Protein AF-A0A2R4KNF5-F1 (afdb_monomer_lite)

Structure (mmCIF, N/CA/C/O backbone):
data_AF-A0A2R4KNF5-F1
#
_entry.id   AF-A0A2R4KNF5-F1
#
loop_
_atom_site.group_PDB
_atom_site.id
_atom_site.type_symbol
_atom_site.label_atom_id
_atom_site.label_alt_id
_atom_site.label_comp_id
_atom_site.label_asym_id
_atom_site.label_entity_id
_atom_site.label_seq_id
_atom_site.pdbx_PDB_ins_code
_atom_site.Cartn_x
_atom_site.Cartn_y
_atom_site.Cartn_z
_atom_site.occupancy
_atom_site.B_iso_or_equiv
_atom_site.auth_seq_id
_atom_site.auth_comp_id
_atom_site.auth_asym_id
_atom_site.auth_atom_id
_atom_site.pdbx_PDB_model_num
ATOM 1 N N . MET A 1 1 ? 11.025 -27.758 41.835 1.00 51.84 1 MET A N 1
ATOM 2 C CA . MET A 1 1 ? 11.616 -27.115 40.635 1.00 51.84 1 MET A CA 1
ATOM 3 C C . MET A 1 1 ? 10.892 -27.418 39.309 1.00 51.84 1 MET A C 1
ATOM 5 O O . MET A 1 1 ? 11.304 -26.888 38.292 1.00 51.84 1 MET A O 1
ATOM 9 N N . LYS A 1 2 ? 9.799 -28.208 39.280 1.00 51.69 2 LYS A N 1
ATOM 10 C CA . LYS A 1 2 ? 9.042 -28.528 38.044 1.00 51.69 2 LYS A CA 1
ATOM 11 C C . LYS A 1 2 ? 7.914 -27.533 37.707 1.00 51.69 2 LYS A C 1
ATOM 13 O O . LYS A 1 2 ? 7.592 -27.351 36.542 1.00 51.69 2 LYS A O 1
ATOM 18 N N . LEU A 1 3 ? 7.364 -26.844 38.712 1.00 51.47 3 LEU A N 1
ATOM 19 C CA . LEU A 1 3 ? 6.300 -25.842 38.538 1.00 51.47 3 LEU A CA 1
ATOM 20 C C . LEU A 1 3 ? 6.796 -24.549 37.873 1.00 51.47 3 LEU A C 1
ATOM 22 O O . LEU A 1 3 ? 6.115 -24.010 37.012 1.00 51.47 3 LEU A O 1
ATOM 26 N N . VAL A 1 4 ? 8.011 -24.095 38.200 1.00 56.50 4 VAL A N 1
ATOM 27 C CA . VAL A 1 4 ? 8.596 -22.862 37.633 1.00 56.50 4 VAL A CA 1
ATOM 28 C C . VAL A 1 4 ? 8.810 -22.981 36.118 1.00 56.50 4 VAL A C 1
ATOM 30 O O . VAL A 1 4 ? 8.584 -22.025 35.384 1.00 56.50 4 VAL A O 1
ATOM 33 N N . VAL A 1 5 ? 9.167 -24.177 35.637 1.00 55.16 5 VAL A N 1
ATOM 34 C CA . VAL A 1 5 ? 9.373 -24.450 34.205 1.00 55.16 5 VAL A CA 1
ATOM 35 C C . VAL A 1 5 ? 8.052 -24.381 33.428 1.00 55.16 5 VAL A C 1
ATOM 37 O O . VAL A 1 5 ? 8.021 -23.827 32.336 1.00 55.16 5 VAL A O 1
ATOM 40 N N . LEU A 1 6 ? 6.942 -24.855 34.006 1.00 51.84 6 LEU A N 1
ATOM 41 C CA . LEU A 1 6 ? 5.619 -24.794 33.368 1.00 51.84 6 LEU A CA 1
ATOM 42 C C . LEU A 1 6 ? 5.081 -23.358 33.262 1.00 51.84 6 LEU A C 1
ATOM 44 O O . LEU A 1 6 ? 4.508 -22.996 32.235 1.00 51.84 6 LEU A O 1
ATOM 48 N N . PHE A 1 7 ? 5.318 -22.516 34.275 1.00 51.72 7 PHE A N 1
ATOM 49 C CA . PHE A 1 7 ? 4.933 -21.100 34.222 1.00 51.72 7 PHE A CA 1
ATOM 50 C C . PHE A 1 7 ? 5.747 -20.304 33.194 1.00 51.72 7 PHE A C 1
ATOM 52 O O . PHE A 1 7 ? 5.183 -19.469 32.489 1.00 51.72 7 PHE A O 1
ATOM 59 N N . LEU A 1 8 ? 7.047 -20.588 33.052 1.00 51.34 8 LEU A N 1
ATOM 60 C CA . LEU A 1 8 ? 7.886 -19.936 32.041 1.00 51.34 8 LEU A CA 1
ATOM 61 C C . LEU A 1 8 ? 7.460 -20.300 30.611 1.00 51.34 8 LEU A C 1
ATOM 63 O O . LEU A 1 8 ? 7.434 -19.428 29.745 1.00 51.34 8 LEU A O 1
ATOM 67 N N . VAL A 1 9 ? 7.062 -21.553 30.370 1.00 53.47 9 VAL A N 1
ATOM 68 C CA . VAL A 1 9 ? 6.582 -22.002 29.052 1.00 53.47 9 VAL A CA 1
ATOM 69 C C . VAL A 1 9 ? 5.233 -21.358 28.697 1.00 53.47 9 VAL A C 1
ATOM 71 O O . VAL A 1 9 ? 5.076 -20.862 27.585 1.00 53.47 9 VAL A O 1
ATOM 74 N N . ALA A 1 10 ? 4.289 -21.266 29.642 1.00 54.19 10 ALA A N 1
ATOM 75 C CA . ALA A 1 10 ? 2.982 -20.644 29.399 1.00 54.19 10 ALA A CA 1
ATOM 76 C C . ALA A 1 10 ? 3.074 -19.133 29.104 1.00 54.19 10 ALA A C 1
ATOM 78 O O . ALA A 1 10 ? 2.419 -18.634 28.189 1.00 54.19 10 ALA A O 1
ATOM 79 N N . VAL A 1 11 ? 3.930 -18.401 29.829 1.00 53.12 11 VAL A N 1
ATOM 80 C CA . VAL A 1 11 ? 4.169 -16.966 29.584 1.00 53.12 11 VAL A CA 1
ATOM 81 C C . VAL A 1 11 ? 4.853 -16.735 28.229 1.00 53.12 11 VAL A C 1
ATOM 83 O O . VAL A 1 11 ? 4.547 -15.760 27.542 1.00 53.12 11 VAL A O 1
ATOM 86 N N . CYS A 1 12 ? 5.717 -17.658 27.795 1.00 52.16 12 CYS A N 1
ATOM 87 C CA . CYS A 1 12 ? 6.372 -17.586 26.490 1.00 52.16 12 CYS A CA 1
ATOM 88 C C . CYS A 1 12 ? 5.386 -17.805 25.323 1.00 52.16 12 CYS A C 1
ATOM 90 O O . CYS A 1 12 ? 5.426 -17.071 24.334 1.00 52.16 12 CYS A O 1
ATOM 92 N N . CYS A 1 13 ? 4.437 -18.739 25.457 1.00 53.00 13 CYS A N 1
ATOM 93 C CA . CYS A 1 13 ? 3.419 -19.001 24.432 1.00 53.00 13 CYS A CA 1
ATOM 94 C C . CYS A 1 13 ? 2.430 -17.835 24.243 1.00 53.00 13 CYS A C 1
ATOM 96 O O . CYS A 1 13 ? 2.045 -17.537 23.112 1.00 53.00 13 CYS A O 1
ATOM 98 N N . CYS A 1 14 ? 2.059 -17.126 25.315 1.00 50.50 14 CYS A N 1
ATOM 99 C CA . CYS A 1 14 ? 1.188 -15.950 25.213 1.00 50.50 14 CYS A CA 1
ATOM 100 C C . CYS A 1 14 ? 1.875 -14.775 24.498 1.00 50.50 14 CYS A C 1
ATOM 102 O O . CYS A 1 14 ? 1.239 -14.079 23.708 1.00 50.50 14 CYS A O 1
ATOM 104 N N . ALA A 1 15 ? 3.176 -14.571 24.719 1.00 50.72 15 ALA A N 1
ATOM 105 C CA . ALA A 1 15 ? 3.926 -13.502 24.058 1.00 50.72 15 ALA A CA 1
ATOM 106 C C . ALA A 1 15 ? 4.028 -13.710 22.533 1.00 50.72 15 ALA A C 1
ATOM 108 O O . ALA A 1 15 ? 3.922 -12.748 21.770 1.00 50.72 15 ALA A O 1
ATOM 109 N N . LEU A 1 16 ? 4.171 -14.963 22.084 1.00 50.34 16 LEU A N 1
ATOM 110 C CA . LEU A 1 16 ? 4.252 -15.318 20.662 1.00 50.34 16 LEU A CA 1
ATOM 111 C C . LEU A 1 16 ? 2.933 -15.063 19.913 1.00 50.34 16 LEU A C 1
ATOM 113 O O . LEU A 1 16 ? 2.951 -14.507 18.815 1.00 50.34 16 LEU A O 1
ATOM 117 N N . GLY A 1 17 ? 1.785 -15.386 20.519 1.00 49.84 17 GLY A N 1
ATOM 118 C CA . GLY A 1 17 ? 0.468 -15.155 19.908 1.00 49.84 17 GLY A CA 1
ATOM 119 C C . GLY A 1 17 ? 0.065 -13.676 19.814 1.00 49.84 17 GLY A C 1
ATOM 120 O O . GLY A 1 17 ? -0.649 -13.281 18.893 1.00 49.84 17 GLY A O 1
ATOM 121 N N . ILE A 1 18 ? 0.537 -12.823 20.728 1.00 53.94 18 ILE A N 1
ATOM 122 C CA . ILE A 1 18 ? 0.208 -11.385 20.727 1.00 53.94 18 ILE A CA 1
ATOM 123 C C . ILE A 1 18 ? 0.912 -10.649 19.571 1.00 53.94 18 ILE A C 1
ATOM 125 O O . ILE A 1 18 ? 0.320 -9.760 18.959 1.00 53.94 18 ILE A O 1
ATOM 129 N N . GLY A 1 19 ? 2.146 -11.035 19.224 1.00 56.31 19 GLY A N 1
ATOM 130 C CA . GLY A 1 19 ? 2.941 -10.372 18.180 1.00 56.31 19 GLY A CA 1
ATOM 131 C C . GLY A 1 19 ? 2.343 -10.473 16.770 1.00 56.31 19 GLY A C 1
ATOM 132 O O . GLY A 1 19 ? 2.251 -9.463 16.073 1.00 56.31 19 GLY A O 1
ATOM 133 N N . ALA A 1 20 ? 1.875 -11.661 16.368 1.00 62.28 20 ALA A N 1
ATOM 134 C CA . ALA A 1 20 ? 1.264 -11.881 15.050 1.00 62.28 20 ALA A CA 1
ATOM 135 C C . ALA A 1 20 ? -0.036 -11.075 14.862 1.00 62.28 20 ALA A C 1
ATOM 137 O O . ALA A 1 20 ? -0.273 -10.502 13.797 1.00 62.28 20 ALA A O 1
ATOM 138 N N . ASN A 1 21 ? -0.835 -10.952 15.927 1.00 76.94 21 ASN A N 1
ATOM 139 C CA . ASN A 1 21 ? -2.067 -10.164 15.921 1.00 76.94 21 ASN A CA 1
ATOM 140 C C . ASN A 1 21 ? -1.800 -8.662 15.715 1.00 76.94 21 ASN A C 1
ATOM 142 O O . ASN A 1 21 ? -2.573 -7.980 15.046 1.00 76.94 21 ASN A O 1
ATOM 146 N N . ILE A 1 22 ? -0.698 -8.124 16.251 1.00 88.12 22 ILE A N 1
ATOM 147 C CA . ILE A 1 22 ? -0.355 -6.701 16.093 1.00 88.12 22 ILE A CA 1
ATOM 148 C C . ILE A 1 22 ? 0.006 -6.378 14.639 1.00 88.12 22 ILE A C 1
ATOM 150 O O . ILE A 1 22 ? -0.481 -5.385 14.100 1.00 88.12 22 ILE A O 1
ATOM 154 N N . GLU A 1 23 ? 0.836 -7.199 13.996 1.00 91.56 23 GLU A N 1
ATOM 155 C CA . GLU A 1 23 ? 1.272 -6.957 12.614 1.00 91.56 23 GLU A CA 1
ATOM 156 C C . GLU A 1 23 ? 0.122 -7.089 11.613 1.00 91.56 23 GLU A C 1
ATOM 158 O O . GLU A 1 23 ? -0.021 -6.249 10.722 1.00 91.56 23 GLU A O 1
ATOM 163 N N . GLN A 1 24 ? -0.750 -8.083 11.800 1.00 92.31 24 GLN A N 1
ATOM 164 C CA . GLN A 1 24 ? -1.970 -8.213 11.001 1.00 92.31 24 GLN A CA 1
ATOM 165 C C . GLN A 1 24 ? -2.883 -6.996 11.173 1.00 92.31 24 GLN A C 1
ATOM 167 O O . GLN A 1 24 ? -3.299 -6.406 10.178 1.00 92.31 24 GLN A O 1
ATOM 172 N N . ASN A 1 25 ? -3.112 -6.543 12.410 1.00 93.12 25 ASN A N 1
ATOM 173 C CA . ASN A 1 25 ? -3.915 -5.347 12.674 1.00 93.12 25 ASN A CA 1
ATOM 174 C C . ASN A 1 25 ? -3.333 -4.085 12.016 1.00 93.12 25 ASN A C 1
ATOM 176 O O . ASN A 1 25 ? -4.087 -3.225 11.561 1.00 93.12 25 ASN A O 1
ATOM 180 N N . GLN A 1 26 ? -2.004 -3.960 11.938 1.00 95.50 26 GLN A N 1
ATOM 181 C CA . GLN A 1 26 ? -1.353 -2.840 11.251 1.00 95.50 26 GLN A CA 1
ATOM 182 C C . GLN A 1 26 ? -1.590 -2.874 9.736 1.00 95.50 26 GLN A C 1
ATOM 184 O O . GLN A 1 26 ? -1.875 -1.832 9.143 1.00 95.50 26 GLN A O 1
ATOM 189 N N . LEU A 1 27 ? -1.500 -4.049 9.107 1.00 96.88 27 LEU A N 1
ATOM 190 C CA . LEU A 1 27 ? -1.798 -4.205 7.679 1.00 96.88 27 LEU A CA 1
ATOM 191 C C . LEU A 1 27 ? -3.290 -3.975 7.393 1.00 96.88 27 LEU A C 1
ATOM 193 O O . LEU A 1 27 ? -3.629 -3.285 6.432 1.00 96.88 27 LEU A O 1
ATOM 197 N N . ASP A 1 28 ? -4.175 -4.455 8.266 1.00 96.06 28 ASP A N 1
ATOM 198 C CA . ASP A 1 28 ? -5.623 -4.245 8.163 1.00 96.06 28 ASP A CA 1
ATOM 199 C C . ASP A 1 28 ? -5.993 -2.763 8.314 1.00 96.06 28 ASP A C 1
ATOM 201 O O . ASP A 1 28 ? -6.844 -2.248 7.580 1.00 96.06 28 ASP A O 1
ATOM 205 N N . GLU A 1 29 ? -5.310 -2.034 9.204 1.00 96.62 29 GLU A N 1
ATOM 206 C CA . GLU A 1 29 ? -5.459 -0.582 9.319 1.00 96.62 29 GLU A CA 1
ATOM 207 C C . GLU A 1 29 ? -5.075 0.119 8.007 1.00 96.62 29 GLU A C 1
ATOM 209 O O . GLU A 1 29 ? -5.802 1.005 7.546 1.00 96.62 29 GLU A O 1
ATOM 214 N N . VAL A 1 30 ? -3.967 -0.284 7.377 1.00 98.19 30 VAL A N 1
ATOM 215 C CA . VAL A 1 30 ? -3.524 0.276 6.090 1.00 98.19 30 VAL A CA 1
ATOM 216 C C . VAL A 1 30 ? -4.566 0.025 5.001 1.00 98.19 30 VAL A C 1
ATOM 218 O O . VAL A 1 30 ? -4.932 0.969 4.301 1.00 98.19 30 VAL A O 1
ATOM 221 N N . LEU A 1 31 ? -5.096 -1.197 4.890 1.00 98.44 31 LEU A N 1
ATOM 222 C CA . LEU A 1 31 ? -6.137 -1.542 3.911 1.00 98.44 31 LEU A CA 1
ATOM 223 C C . LEU A 1 31 ? -7.410 -0.708 4.110 1.00 98.44 31 LEU A C 1
ATOM 225 O O . LEU A 1 31 ? -7.943 -0.142 3.154 1.00 98.44 31 LEU A O 1
ATOM 229 N N . LYS A 1 32 ? -7.851 -0.534 5.359 1.00 98.06 32 LYS A N 1
ATOM 230 C CA . LYS A 1 32 ? -9.010 0.308 5.685 1.00 98.06 32 LYS A CA 1
ATOM 231 C C . LYS A 1 32 ? -8.794 1.775 5.300 1.00 98.06 32 LYS A C 1
ATOM 233 O O . LYS A 1 32 ? -9.720 2.431 4.817 1.00 98.06 32 LYS A O 1
ATOM 238 N N . ILE A 1 33 ? -7.596 2.316 5.533 1.00 97.81 33 ILE A N 1
ATOM 239 C CA . ILE A 1 33 ? -7.259 3.692 5.139 1.00 97.81 33 ILE A CA 1
ATOM 240 C C . ILE A 1 33 ? -7.183 3.805 3.610 1.00 97.81 33 ILE A C 1
ATOM 242 O O . ILE A 1 33 ? -7.685 4.787 3.060 1.00 97.81 33 ILE A O 1
ATOM 246 N N . LEU A 1 34 ? -6.622 2.804 2.922 1.00 97.62 34 LEU A N 1
ATOM 247 C CA . LEU A 1 34 ? -6.569 2.755 1.459 1.00 97.62 34 LEU A CA 1
ATOM 248 C C . LEU A 1 34 ? -7.960 2.841 0.834 1.00 97.62 34 LEU A C 1
ATOM 250 O O . LEU A 1 34 ? -8.139 3.596 -0.115 1.00 97.62 34 LEU A O 1
ATOM 254 N N . ASP A 1 35 ? -8.955 2.152 1.393 1.00 97.38 35 ASP A N 1
ATOM 255 C CA . ASP A 1 35 ? -10.335 2.232 0.902 1.00 97.38 35 ASP A CA 1
ATOM 256 C C . ASP A 1 35 ? -10.918 3.647 1.003 1.00 97.38 35 ASP A C 1
ATOM 258 O O . ASP A 1 35 ? -11.636 4.095 0.106 1.00 97.38 35 ASP A O 1
ATOM 262 N N . ALA A 1 36 ? -10.605 4.377 2.078 1.00 96.44 36 ALA A N 1
ATOM 263 C CA . ALA A 1 36 ? -11.015 5.772 2.222 1.00 96.44 36 ALA A CA 1
ATOM 264 C C . ALA A 1 36 ? -10.304 6.677 1.206 1.00 96.44 36 ALA A C 1
ATOM 266 O O . ALA A 1 36 ? -10.965 7.431 0.492 1.00 96.44 36 ALA A O 1
ATOM 267 N N . VAL A 1 37 ? -8.980 6.543 1.082 1.00 95.62 37 VAL A N 1
ATOM 268 C CA . VAL A 1 37 ? -8.175 7.305 0.116 1.00 95.62 37 VAL A CA 1
ATOM 269 C C . VAL A 1 37 ? -8.642 7.043 -1.315 1.00 95.62 37 VAL A C 1
ATOM 271 O O . VAL A 1 37 ? -8.808 7.980 -2.089 1.00 95.62 37 VAL A O 1
ATOM 274 N N . LYS A 1 38 ? -8.920 5.789 -1.675 1.00 95.62 38 LYS A N 1
ATOM 275 C CA . LYS A 1 38 ? -9.366 5.417 -3.020 1.00 95.62 38 LYS A CA 1
ATOM 276 C C . LYS A 1 38 ? -10.663 6.120 -3.419 1.00 95.62 38 LYS A C 1
ATOM 278 O O . LYS A 1 38 ? -10.752 6.613 -4.543 1.00 95.62 38 LYS A O 1
ATOM 283 N N . ARG A 1 39 ? -11.630 6.218 -2.496 1.00 95.44 39 ARG A N 1
ATOM 284 C CA . ARG A 1 39 ? -12.886 6.960 -2.710 1.00 95.44 39 ARG A CA 1
ATOM 285 C C . ARG A 1 39 ? -12.650 8.461 -2.867 1.00 95.44 39 ARG A C 1
ATOM 287 O O . ARG A 1 39 ? -13.214 9.071 -3.766 1.00 95.44 39 ARG A O 1
ATOM 294 N N . GLU A 1 40 ? -11.795 9.050 -2.034 1.00 93.81 40 GLU A N 1
ATOM 295 C CA . GLU A 1 40 ? -11.465 10.483 -2.106 1.00 93.81 40 GLU A CA 1
ATOM 296 C C . GLU A 1 40 ? -10.708 10.864 -3.384 1.00 93.81 40 GLU A C 1
ATOM 298 O O . GLU A 1 40 ? -10.788 12.001 -3.841 1.00 93.81 40 GLU A O 1
ATOM 303 N N . GLN A 1 41 ? -9.970 9.919 -3.965 1.00 93.19 41 GLN A N 1
ATOM 304 C CA . GLN A 1 41 ? -9.145 10.122 -5.155 1.00 93.19 41 GLN A CA 1
ATOM 305 C C . GLN A 1 41 ? -9.804 9.589 -6.437 1.00 93.19 41 GLN A C 1
ATOM 307 O O . GLN A 1 41 ? -9.119 9.403 -7.443 1.00 93.19 41 GLN A O 1
ATOM 312 N N . LEU A 1 42 ? -11.120 9.336 -6.426 1.00 92.81 42 LEU A N 1
ATOM 313 C CA . LEU A 1 42 ? -11.847 8.754 -7.562 1.00 92.81 42 LEU A CA 1
ATOM 314 C C . LEU A 1 42 ? -11.658 9.556 -8.857 1.00 92.81 42 LEU A C 1
ATOM 316 O O . LEU A 1 42 ? -11.403 8.979 -9.908 1.00 92.81 42 LEU A O 1
ATOM 320 N N . ASN A 1 43 ? -11.707 10.884 -8.751 1.00 91.88 43 ASN A N 1
ATOM 321 C CA . ASN A 1 43 ? -11.606 11.802 -9.889 1.00 91.88 43 ASN A CA 1
ATOM 322 C C . ASN A 1 43 ? -10.177 12.326 -10.118 1.00 91.88 43 ASN A C 1
ATOM 324 O O . ASN A 1 43 ? -9.982 13.281 -10.867 1.00 91.88 43 ASN A O 1
ATOM 328 N N . ASN A 1 44 ? -9.168 11.758 -9.448 1.00 92.19 44 ASN A N 1
ATOM 329 C CA . ASN A 1 44 ? -7.790 12.207 -9.605 1.00 92.19 44 ASN A CA 1
ATOM 330 C C . ASN A 1 44 ? -7.193 11.658 -10.911 1.00 92.19 44 ASN A C 1
ATOM 332 O O . ASN A 1 44 ? -6.978 10.455 -11.056 1.00 92.19 44 ASN A O 1
ATOM 336 N N . THR A 1 45 ? -6.903 12.559 -11.849 1.00 93.31 45 THR A N 1
ATOM 337 C CA . THR A 1 45 ? -6.390 12.245 -13.191 1.00 93.31 45 THR A CA 1
ATOM 338 C C . THR A 1 45 ? -4.864 12.183 -13.279 1.00 93.31 45 THR A C 1
ATOM 340 O O . THR A 1 45 ? -4.328 11.935 -14.359 1.00 93.31 45 THR A O 1
ATOM 343 N N . LYS A 1 46 ? -4.143 12.396 -12.167 1.00 93.75 46 LYS A N 1
ATOM 344 C CA . LYS A 1 46 ? -2.679 12.283 -12.138 1.00 93.75 46 LYS A CA 1
ATOM 345 C C . LYS A 1 46 ? -2.229 10.872 -12.521 1.00 93.75 46 LYS A C 1
ATOM 347 O O . LYS A 1 46 ? -2.924 9.881 -12.279 1.00 93.75 46 LYS A O 1
ATOM 352 N N . LYS A 1 47 ? -1.016 10.796 -13.062 1.00 95.25 47 LYS A N 1
ATOM 353 C CA . LYS A 1 47 ? -0.295 9.542 -13.250 1.00 95.25 47 LYS A CA 1
ATOM 354 C C . LYS A 1 47 ? 0.857 9.452 -12.264 1.00 95.25 47 LYS A C 1
ATOM 356 O O . LYS A 1 47 ? 1.456 10.469 -11.925 1.00 95.25 47 LYS A O 1
ATOM 361 N N . LEU A 1 48 ? 1.104 8.246 -11.772 1.00 95.56 48 LEU A N 1
ATOM 362 C CA . LEU A 1 48 ? 2.103 7.961 -10.750 1.00 95.56 48 LEU A CA 1
ATOM 363 C C . LEU A 1 48 ? 2.912 6.751 -11.173 1.00 95.56 48 LEU A C 1
ATOM 365 O O . LEU A 1 48 ? 2.350 5.778 -11.682 1.00 95.56 48 LEU A O 1
ATOM 369 N N . SER A 1 49 ? 4.213 6.793 -10.912 1.00 95.44 49 SER A N 1
ATOM 370 C CA . SER A 1 49 ? 5.058 5.626 -11.111 1.00 95.44 49 SER A CA 1
ATOM 371 C C . SER A 1 49 ? 4.651 4.526 -10.129 1.00 95.44 49 SER A C 1
ATOM 373 O O . SER A 1 49 ? 4.535 4.772 -8.924 1.00 95.44 49 SER A O 1
ATOM 375 N N . SER A 1 50 ? 4.406 3.314 -10.629 1.00 96.75 50 SER A N 1
ATOM 376 C CA . SER A 1 50 ? 3.915 2.211 -9.803 1.00 96.75 50 SER A CA 1
ATOM 377 C C . SER A 1 50 ? 4.594 0.884 -10.139 1.00 96.75 50 SER A C 1
ATOM 379 O O . SER A 1 50 ? 4.474 0.420 -11.279 1.00 96.75 50 SER A O 1
ATOM 381 N N . PRO A 1 51 ? 5.237 0.222 -9.155 1.00 96.69 51 PRO A N 1
ATOM 382 C CA . PRO A 1 51 ? 5.689 -1.157 -9.310 1.00 96.69 51 PRO A CA 1
ATOM 383 C C . PRO A 1 51 ? 4.537 -2.056 -9.789 1.00 96.69 51 PRO A C 1
ATOM 385 O O . PRO A 1 51 ? 3.397 -1.844 -9.367 1.00 96.69 51 PRO A O 1
ATOM 388 N N . PRO A 1 52 ? 4.782 -3.032 -10.679 1.00 95.62 52 PRO A N 1
ATOM 389 C CA . PRO A 1 52 ? 3.737 -3.951 -11.121 1.00 95.62 52 PRO A CA 1
ATOM 390 C C . PRO A 1 52 ? 3.340 -4.933 -9.999 1.00 95.62 52 PRO A C 1
ATOM 392 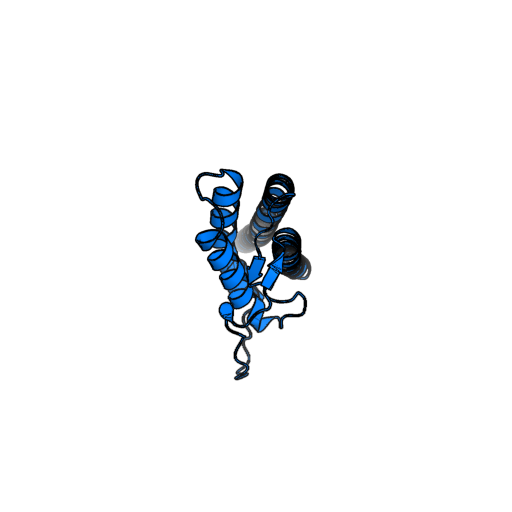O O . PRO A 1 52 ? 3.989 -5.005 -8.957 1.00 95.62 52 PRO A O 1
ATOM 395 N N . ASN A 1 53 ? 2.239 -5.668 -10.176 1.00 93.69 53 ASN A N 1
ATOM 396 C CA . ASN A 1 53 ? 1.736 -6.589 -9.142 1.00 93.69 53 ASN A CA 1
ATOM 397 C C . ASN A 1 53 ? 2.612 -7.841 -8.973 1.00 93.69 53 ASN A C 1
ATOM 399 O O . ASN A 1 53 ? 2.672 -8.419 -7.890 1.00 93.69 53 ASN A O 1
ATOM 403 N N . ASP A 1 54 ? 3.293 -8.253 -10.037 1.00 90.94 54 ASP A N 1
ATOM 404 C CA . ASP A 1 54 ? 4.101 -9.466 -10.159 1.00 90.94 54 ASP A CA 1
ATOM 405 C C . ASP A 1 54 ? 5.574 -9.261 -9.768 1.00 90.94 54 ASP A C 1
ATOM 407 O O . ASP A 1 54 ? 6.450 -10.005 -10.200 1.00 90.94 54 ASP A O 1
ATOM 411 N N . ILE A 1 55 ? 5.866 -8.278 -8.909 1.00 90.94 55 ILE A N 1
ATOM 412 C CA . ILE A 1 55 ? 7.221 -8.086 -8.380 1.00 90.94 55 ILE A CA 1
ATOM 413 C C . ILE A 1 55 ? 7.710 -9.317 -7.612 1.00 90.94 55 ILE A C 1
ATOM 415 O O . ILE A 1 55 ? 6.967 -9.977 -6.875 1.00 90.94 55 ILE A O 1
ATOM 419 N N . GLU A 1 56 ? 9.002 -9.592 -7.726 1.00 90.50 56 GLU A N 1
ATOM 420 C CA . GLU A 1 56 ? 9.651 -10.635 -6.944 1.00 90.50 56 GLU A CA 1
ATOM 421 C C . GLU A 1 56 ? 9.588 -10.329 -5.443 1.00 90.50 56 GLU A C 1
ATOM 423 O O . GLU A 1 56 ? 9.631 -9.169 -5.026 1.00 90.50 56 GLU A O 1
ATOM 428 N N . GLU A 1 57 ? 9.511 -11.374 -4.611 1.00 89.81 57 GLU A N 1
ATOM 429 C CA . GLU A 1 57 ? 9.355 -11.209 -3.160 1.00 89.81 57 GLU A CA 1
ATOM 430 C C . GLU A 1 57 ? 10.446 -10.341 -2.549 1.00 89.81 57 GLU A C 1
ATOM 432 O O . GLU A 1 57 ? 10.143 -9.437 -1.775 1.00 89.81 57 GLU A O 1
ATOM 437 N N . HIS A 1 58 ? 11.695 -10.564 -2.954 1.00 88.94 58 HIS A N 1
ATOM 438 C CA . HIS A 1 58 ? 12.844 -9.818 -2.454 1.00 88.94 58 HIS A CA 1
ATOM 439 C C . HIS A 1 58 ? 12.787 -8.314 -2.795 1.00 88.94 58 HIS A C 1
ATOM 441 O O . HIS A 1 58 ? 13.451 -7.509 -2.144 1.00 88.94 58 HIS A O 1
ATOM 447 N N . CYS A 1 59 ? 11.946 -7.918 -3.758 1.00 92.38 59 CYS A N 1
ATOM 448 C CA . CYS A 1 59 ? 11.719 -6.530 -4.152 1.00 92.38 59 CYS A CA 1
ATOM 449 C C . CYS A 1 59 ? 10.498 -5.875 -3.503 1.00 92.38 59 CYS A C 1
ATOM 451 O O . CYS A 1 59 ? 10.319 -4.664 -3.652 1.00 92.38 59 CYS A O 1
ATOM 453 N N . CYS A 1 60 ? 9.686 -6.609 -2.735 1.00 94.44 60 CYS A N 1
ATOM 454 C CA . CYS A 1 60 ? 8.540 -6.045 -2.017 1.00 94.44 60 CYS A CA 1
ATOM 455 C C . CYS A 1 60 ? 8.902 -4.847 -1.108 1.00 94.44 60 CYS A C 1
ATOM 457 O O . CYS A 1 60 ? 8.154 -3.866 -1.127 1.00 94.44 60 CYS A O 1
ATOM 459 N N . PRO A 1 61 ? 10.023 -4.844 -0.349 1.00 93.94 61 PRO A N 1
ATOM 460 C CA . PRO A 1 61 ? 10.417 -3.676 0.447 1.00 93.94 61 PRO A CA 1
ATOM 461 C C . PRO A 1 61 ? 10.726 -2.445 -0.419 1.00 93.94 61 PRO A C 1
ATOM 463 O O . PRO A 1 61 ? 10.254 -1.343 -0.135 1.00 93.94 61 PRO A O 1
ATOM 466 N N . SER A 1 62 ? 11.461 -2.633 -1.519 1.00 94.12 62 SER A N 1
ATOM 467 C CA . SER A 1 62 ? 11.770 -1.565 -2.481 1.00 94.12 62 SER A CA 1
ATOM 468 C C . SER A 1 62 ? 10.504 -1.026 -3.156 1.00 94.12 62 SER A C 1
ATOM 470 O O . SER A 1 62 ? 10.349 0.187 -3.316 1.00 94.12 62 SER A O 1
ATOM 472 N N . ALA A 1 63 ? 9.552 -1.901 -3.481 1.00 96.31 63 ALA A N 1
ATOM 473 C CA . ALA A 1 63 ? 8.261 -1.508 -4.030 1.00 96.31 63 ALA A CA 1
ATOM 474 C C . ALA A 1 63 ? 7.430 -0.692 -3.030 1.00 96.31 63 ALA A C 1
ATOM 476 O O . ALA A 1 63 ? 6.927 0.373 -3.393 1.00 96.31 63 ALA A O 1
ATOM 477 N N . LEU A 1 64 ? 7.346 -1.120 -1.760 1.00 97.38 64 LEU A N 1
ATOM 478 C CA . LEU A 1 64 ? 6.686 -0.344 -0.703 1.00 97.38 64 LEU A CA 1
ATOM 479 C C . LEU A 1 64 ? 7.296 1.058 -0.605 1.00 97.38 64 LEU A C 1
ATOM 481 O O . LEU A 1 64 ? 6.568 2.053 -0.532 1.00 97.38 64 LEU A O 1
ATOM 485 N N . LYS A 1 65 ? 8.629 1.152 -0.678 1.00 95.88 65 LYS A N 1
ATOM 486 C CA . LYS A 1 65 ? 9.318 2.441 -0.662 1.00 95.88 65 LYS A CA 1
ATOM 487 C C . LYS A 1 65 ? 8.918 3.326 -1.840 1.00 95.88 65 LYS A C 1
ATOM 489 O O . LYS A 1 65 ? 8.702 4.523 -1.652 1.00 95.88 65 LYS A O 1
ATOM 494 N N . CYS A 1 66 ? 8.764 2.750 -3.030 1.00 96.44 66 CYS A N 1
ATOM 495 C CA . CYS A 1 66 ? 8.306 3.485 -4.205 1.00 96.44 66 CYS A CA 1
ATOM 496 C C . CYS A 1 66 ? 6.890 4.058 -4.024 1.00 96.44 66 CYS A C 1
ATOM 498 O O . CYS A 1 66 ? 6.655 5.231 -4.332 1.00 96.44 66 CYS A O 1
ATOM 500 N N . PHE A 1 67 ? 5.965 3.287 -3.443 1.00 97.38 67 PHE A N 1
ATOM 501 C CA . PHE A 1 67 ? 4.626 3.785 -3.109 1.00 97.38 67 PHE A CA 1
ATOM 502 C C . PHE A 1 67 ? 4.674 4.940 -2.099 1.00 97.38 67 PHE A C 1
ATOM 504 O O . PHE A 1 67 ? 4.000 5.951 -2.292 1.00 97.38 67 PHE A O 1
ATOM 511 N N . GLN A 1 68 ? 5.503 4.840 -1.054 1.00 96.50 68 GLN A N 1
ATOM 512 C CA . GLN A 1 68 ? 5.676 5.914 -0.067 1.00 96.50 68 GLN A CA 1
ATOM 513 C C . GLN A 1 68 ? 6.215 7.210 -0.692 1.00 96.50 68 GLN A C 1
ATOM 515 O O . GLN A 1 68 ? 5.749 8.296 -0.346 1.00 96.50 68 GLN A O 1
ATOM 520 N N . VAL A 1 69 ? 7.195 7.110 -1.599 1.00 94.56 69 VAL A N 1
ATOM 521 C CA . VAL A 1 69 ? 7.776 8.272 -2.292 1.00 94.56 69 VAL A CA 1
ATOM 522 C C . VAL A 1 69 ? 6.736 8.949 -3.181 1.00 94.56 69 VAL A C 1
ATOM 524 O O . VAL A 1 69 ? 6.584 10.167 -3.108 1.00 94.56 69 VAL A O 1
ATOM 527 N N . ASN A 1 70 ? 5.975 8.174 -3.960 1.00 94.06 70 ASN A N 1
ATOM 528 C CA . ASN A 1 70 ? 4.913 8.723 -4.804 1.00 94.06 70 ASN A CA 1
ATOM 529 C C . ASN A 1 70 ? 3.796 9.373 -3.972 1.00 94.06 70 ASN A C 1
ATOM 531 O O . ASN A 1 70 ? 3.326 10.456 -4.321 1.00 94.06 70 ASN A O 1
ATOM 535 N N . LEU A 1 71 ? 3.402 8.759 -2.849 1.00 92.88 71 LEU A N 1
ATOM 536 C CA . LEU A 1 71 ? 2.414 9.343 -1.936 1.00 92.88 71 LEU A CA 1
ATOM 537 C C . LEU A 1 71 ? 2.872 10.716 -1.429 1.00 92.88 71 LEU A C 1
ATOM 539 O O . LEU A 1 71 ? 2.164 11.704 -1.618 1.00 92.88 71 LEU A O 1
ATOM 543 N N . LYS A 1 72 ? 4.102 10.788 -0.911 1.00 90.81 72 LYS A N 1
ATOM 544 C CA . LYS A 1 72 ? 4.687 12.023 -0.378 1.00 90.81 72 LYS A CA 1
ATOM 545 C C . LYS A 1 72 ? 4.872 13.113 -1.438 1.00 90.81 72 LYS A C 1
ATOM 547 O O . LYS A 1 72 ? 4.729 14.293 -1.135 1.00 90.81 72 LYS A O 1
ATOM 552 N N . GLY A 1 73 ? 5.252 12.732 -2.658 1.00 87.69 73 GLY A N 1
ATOM 553 C CA . GLY A 1 73 ? 5.555 13.677 -3.736 1.00 87.69 73 GLY A CA 1
ATOM 554 C C . GLY A 1 73 ? 4.321 14.237 -4.442 1.00 87.69 73 GLY A C 1
ATOM 555 O O . GLY A 1 73 ? 4.344 15.379 -4.898 1.00 87.69 73 GLY A O 1
ATOM 556 N N . HIS A 1 74 ? 3.241 13.456 -4.542 1.00 85.94 74 HIS A N 1
ATOM 557 C CA . HIS A 1 74 ? 2.123 13.791 -5.432 1.00 85.94 74 HIS A CA 1
ATOM 558 C C . HIS A 1 74 ? 0.787 14.040 -4.733 1.00 85.94 74 HIS A C 1
ATOM 560 O O . HIS A 1 74 ? -0.119 14.613 -5.361 1.00 85.94 74 HIS A O 1
ATOM 566 N N . PHE A 1 75 ? 0.645 13.652 -3.465 1.00 86.00 75 PHE A N 1
ATOM 567 C CA . PHE A 1 75 ? -0.574 13.870 -2.696 1.00 86.00 75 PHE A CA 1
ATOM 568 C C . PHE A 1 75 ? -0.381 14.979 -1.667 1.00 86.00 75 PHE A C 1
ATOM 570 O O . PHE A 1 75 ? 0.691 15.166 -1.100 1.00 86.00 75 PHE A O 1
ATOM 577 N N . ASN A 1 76 ? -1.443 15.750 -1.437 1.00 78.25 76 ASN A N 1
ATOM 578 C CA . ASN A 1 76 ? -1.397 16.840 -0.477 1.00 78.25 76 ASN A CA 1
ATOM 579 C C . ASN A 1 76 ? -1.499 16.287 0.953 1.00 78.25 76 ASN A C 1
ATOM 581 O O . ASN A 1 76 ? -2.535 15.735 1.333 1.00 78.25 76 ASN A O 1
ATOM 585 N N . ALA A 1 77 ? -0.457 16.504 1.757 1.00 68.31 77 ALA A N 1
ATOM 586 C CA . ALA A 1 77 ? -0.407 16.115 3.163 1.00 68.31 77 ALA A CA 1
ATOM 587 C C . ALA A 1 77 ? -1.492 16.783 4.038 1.00 68.31 77 ALA A C 1
ATOM 589 O O . ALA A 1 77 ? -1.755 16.305 5.140 1.00 68.31 77 ALA A O 1
ATOM 590 N N . THR A 1 78 ? -2.163 17.846 3.569 1.00 74.81 78 THR A N 1
ATOM 591 C CA . THR A 1 78 ? -3.326 18.432 4.264 1.00 74.81 78 THR A CA 1
ATOM 592 C C . THR A 1 78 ? -4.538 17.490 4.266 1.00 74.81 78 THR A C 1
ATOM 594 O O . THR A 1 78 ? -5.401 17.599 5.138 1.00 74.81 78 THR A O 1
ATOM 597 N N . ASN A 1 79 ? -4.618 16.528 3.336 1.00 88.12 79 ASN A N 1
ATOM 598 C CA . ASN A 1 79 ? -5.649 15.496 3.393 1.00 88.12 79 ASN A CA 1
ATOM 599 C C . ASN A 1 79 ? -5.343 14.515 4.542 1.00 88.12 79 ASN A C 1
ATOM 601 O O . ASN A 1 79 ? -4.345 13.790 4.533 1.00 88.12 79 ASN A O 1
ATOM 605 N N . LYS A 1 80 ? -6.255 14.456 5.520 1.00 92.62 80 LYS A N 1
ATOM 606 C CA . LYS A 1 80 ? -6.131 13.625 6.726 1.00 92.62 80 LYS A CA 1
ATOM 607 C C . LYS A 1 80 ? -5.904 12.142 6.418 1.00 92.62 80 LYS A C 1
ATOM 609 O O . LYS A 1 80 ? -5.117 11.502 7.112 1.00 92.62 80 LYS A O 1
ATOM 614 N N . ASN A 1 81 ? -6.595 11.576 5.432 1.00 94.00 81 ASN A N 1
ATOM 615 C CA . ASN A 1 81 ? -6.488 10.153 5.115 1.00 94.00 81 ASN A CA 1
ATOM 616 C C . ASN A 1 81 ? -5.208 9.831 4.339 1.00 94.00 81 ASN A C 1
ATOM 618 O O . ASN A 1 81 ? -4.589 8.813 4.635 1.00 94.00 81 ASN A O 1
ATOM 622 N N . ILE A 1 82 ? -4.739 10.726 3.466 1.00 93.75 82 ILE A N 1
ATOM 623 C CA . ILE A 1 82 ? -3.405 10.628 2.851 1.00 93.75 82 ILE A CA 1
ATOM 624 C C . ILE A 1 82 ? -2.312 10.664 3.921 1.00 93.75 82 ILE A C 1
ATOM 626 O O . ILE A 1 82 ? -1.470 9.770 3.974 1.00 93.75 82 ILE A O 1
ATOM 630 N N . PHE A 1 83 ? -2.359 11.641 4.830 1.00 93.12 83 PHE A N 1
ATOM 631 C CA . PHE A 1 83 ? -1.388 11.744 5.920 1.00 93.12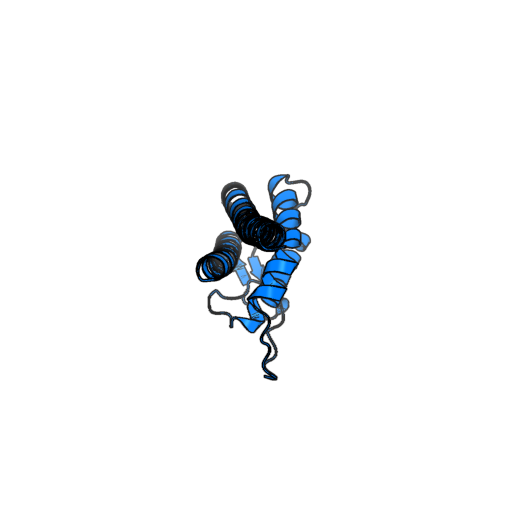 83 PHE A CA 1
ATOM 632 C C . PHE A 1 83 ? -1.371 10.485 6.800 1.00 93.12 83 PHE A C 1
ATOM 634 O O . PHE A 1 83 ? -0.309 9.970 7.167 1.00 93.12 83 PHE A O 1
ATOM 641 N N . ARG A 1 84 ? -2.557 9.958 7.133 1.00 95.50 84 ARG A N 1
ATOM 642 C CA . ARG A 1 84 ? -2.687 8.698 7.875 1.00 95.50 84 ARG A CA 1
ATOM 643 C C . ARG A 1 84 ? -2.121 7.522 7.090 1.00 95.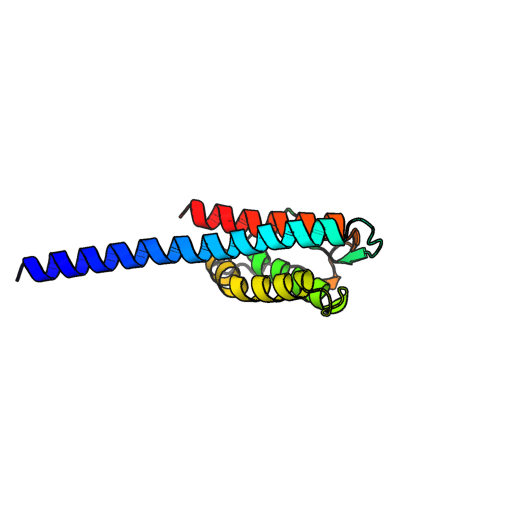50 84 ARG A C 1
ATOM 645 O O . ARG A 1 84 ? -1.407 6.725 7.689 1.00 95.50 84 ARG A O 1
ATOM 652 N N . LEU A 1 85 ? -2.393 7.436 5.788 1.00 96.56 85 LEU A N 1
ATOM 653 C CA . LEU A 1 85 ? -1.876 6.374 4.929 1.00 96.56 85 LEU A CA 1
ATOM 654 C C . LEU A 1 85 ? -0.350 6.376 4.940 1.00 96.56 85 LEU A C 1
ATOM 656 O O . LEU A 1 85 ? 0.254 5.361 5.264 1.00 96.56 85 LEU A O 1
ATOM 660 N N . GLU A 1 86 ? 0.280 7.522 4.686 1.00 95.38 86 GLU A N 1
ATOM 661 C CA . GLU A 1 86 ? 1.737 7.636 4.731 1.00 95.38 86 GLU A CA 1
ATOM 662 C C . GLU A 1 86 ? 2.318 7.219 6.086 1.00 95.38 86 GLU A C 1
ATOM 664 O O . GLU A 1 86 ? 3.332 6.522 6.153 1.00 95.38 86 GLU A O 1
ATOM 669 N N . LYS A 1 87 ? 1.685 7.647 7.184 1.00 94.94 87 LYS A N 1
ATOM 670 C CA . LYS A 1 87 ? 2.125 7.291 8.535 1.00 94.94 87 LYS A CA 1
ATOM 671 C C . LYS A 1 87 ? 2.002 5.790 8.785 1.00 94.94 87 LYS A C 1
ATOM 673 O O . LYS A 1 87 ? 2.921 5.215 9.361 1.00 94.94 87 LYS A O 1
ATOM 678 N N . SER A 1 88 ? 0.906 5.166 8.365 1.00 96.12 88 SER A N 1
ATOM 679 C CA . SER A 1 88 ? 0.691 3.728 8.535 1.00 96.12 88 SER A CA 1
ATOM 680 C C . SER A 1 88 ? 1.617 2.900 7.641 1.00 96.12 88 SER A C 1
ATOM 682 O O . SER A 1 88 ? 2.168 1.912 8.112 1.00 96.12 88 SER A O 1
ATOM 684 N N . LEU A 1 89 ? 1.904 3.348 6.414 1.00 97.06 89 LEU A N 1
ATOM 685 C CA . LEU A 1 89 ? 2.872 2.688 5.532 1.00 97.06 89 LEU A CA 1
ATOM 686 C C . LEU A 1 89 ? 4.297 2.703 6.098 1.00 97.06 89 LEU A C 1
ATOM 688 O O . LEU A 1 89 ? 5.017 1.728 5.935 1.00 97.06 89 LEU A O 1
ATOM 692 N N . ARG A 1 90 ? 4.704 3.768 6.801 1.00 95.31 90 ARG A N 1
ATOM 693 C CA . ARG A 1 90 ? 6.006 3.793 7.494 1.00 95.31 90 ARG A CA 1
ATOM 694 C C . ARG A 1 90 ? 6.075 2.802 8.657 1.00 95.31 90 ARG A C 1
ATOM 696 O O . ARG A 1 90 ? 7.132 2.254 8.940 1.00 95.31 90 ARG A O 1
ATOM 703 N N . LYS A 1 91 ? 4.960 2.558 9.354 1.00 95.00 91 LYS A N 1
ATOM 704 C CA . LYS A 1 91 ? 4.934 1.610 10.484 1.00 95.00 91 LYS A CA 1
ATOM 705 C C . LYS A 1 91 ? 5.174 0.169 10.040 1.00 95.00 91 LYS A C 1
ATOM 707 O O . LYS A 1 91 ? 5.764 -0.596 10.793 1.00 95.00 91 LYS A O 1
ATOM 712 N N . ILE A 1 92 ? 4.728 -0.184 8.837 1.00 96.06 92 ILE A N 1
ATOM 713 C CA . IL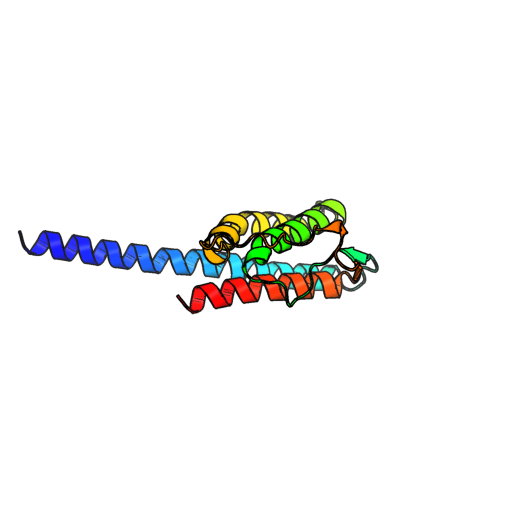E A 1 92 ? 4.847 -1.544 8.304 1.00 96.06 92 ILE A CA 1
ATOM 714 C C . ILE A 1 92 ? 6.183 -1.797 7.583 1.00 96.06 92 ILE A C 1
ATOM 716 O O . ILE A 1 92 ? 6.402 -2.912 7.117 1.00 96.06 92 ILE A O 1
ATOM 720 N N . ASP A 1 93 ? 7.099 -0.819 7.519 1.00 94.81 93 ASP A N 1
ATOM 721 C CA . ASP A 1 93 ? 8.427 -0.990 6.901 1.00 94.81 93 ASP A CA 1
ATOM 722 C C . ASP A 1 93 ? 9.168 -2.199 7.494 1.00 94.81 93 ASP A C 1
ATOM 724 O O . ASP A 1 93 ? 9.734 -3.019 6.774 1.00 94.81 93 ASP A O 1
ATOM 728 N N . THR A 1 94 ? 9.110 -2.365 8.817 1.00 92.25 94 THR A N 1
ATOM 729 C CA . THR A 1 94 ? 9.759 -3.480 9.522 1.00 92.25 94 THR A CA 1
ATOM 730 C C . THR A 1 94 ? 9.103 -4.828 9.225 1.00 92.25 94 THR A C 1
ATOM 732 O O . THR A 1 94 ? 9.801 -5.845 9.199 1.00 92.25 94 THR A O 1
ATOM 735 N N . ILE A 1 95 ? 7.789 -4.854 8.973 1.00 93.50 95 ILE A N 1
ATOM 736 C CA . ILE A 1 95 ? 7.070 -6.054 8.526 1.00 93.50 95 ILE A CA 1
ATOM 737 C C . ILE A 1 95 ? 7.597 -6.450 7.150 1.00 93.50 95 ILE A C 1
ATOM 739 O O . ILE A 1 95 ? 7.946 -7.612 6.941 1.00 93.50 95 ILE A O 1
ATOM 743 N N . PHE A 1 96 ? 7.712 -5.494 6.229 1.00 93.94 96 PHE A N 1
ATOM 744 C CA . PHE A 1 96 ? 8.191 -5.765 4.879 1.00 93.94 96 PHE A CA 1
ATOM 745 C C . PHE A 1 96 ? 9.641 -6.248 4.876 1.00 93.94 96 PHE A C 1
ATOM 747 O O . PHE A 1 96 ? 9.926 -7.320 4.344 1.00 93.94 96 PHE A O 1
ATOM 754 N N . SER A 1 97 ? 10.539 -5.529 5.549 1.00 90.81 97 SER A N 1
ATOM 755 C CA . SER A 1 97 ? 11.947 -5.918 5.643 1.00 90.81 97 SER A CA 1
ATOM 756 C C . SER A 1 97 ? 12.122 -7.317 6.235 1.00 90.81 97 SER A C 1
ATOM 758 O O . SER A 1 97 ? 12.902 -8.105 5.714 1.00 90.81 97 SER A O 1
ATOM 760 N N . ARG A 1 98 ? 11.374 -7.680 7.282 1.00 89.56 98 ARG A N 1
ATOM 761 C CA . ARG A 1 98 ? 11.517 -8.996 7.928 1.00 89.56 98 ARG A CA 1
ATOM 762 C C . ARG A 1 98 ? 10.919 -10.142 7.118 1.00 89.56 98 ARG A C 1
ATOM 764 O O . ARG A 1 98 ? 11.463 -11.239 7.125 1.00 89.56 98 ARG A O 1
ATOM 771 N N . ASN A 1 99 ? 9.776 -9.921 6.470 1.00 86.88 99 ASN A N 1
ATOM 772 C CA . ASN A 1 99 ? 9.032 -10.993 5.805 1.00 86.88 99 ASN A CA 1
ATOM 773 C C . ASN A 1 99 ? 9.458 -11.217 4.352 1.00 86.88 99 ASN A C 1
ATOM 775 O O . ASN A 1 99 ? 9.155 -12.270 3.795 1.00 86.88 99 ASN A O 1
ATOM 779 N N . PHE A 1 100 ? 10.148 -10.255 3.743 1.00 87.50 100 PHE A N 1
ATOM 780 C CA . PHE A 1 100 ? 10.533 -10.306 2.334 1.00 87.50 100 PHE A CA 1
ATOM 781 C C . PHE A 1 100 ? 12.043 -10.207 2.090 1.00 87.50 100 PHE A C 1
ATOM 783 O O . PHE A 1 100 ? 12.462 -10.255 0.939 1.00 87.50 100 PHE A O 1
ATOM 790 N N . SER A 1 101 ? 12.878 -10.114 3.131 1.00 75.56 101 SER A N 1
ATOM 791 C CA . SER A 1 101 ? 14.329 -10.246 2.942 1.00 75.56 101 SER A CA 1
ATOM 792 C C . SER A 1 101 ? 14.692 -11.680 2.564 1.00 75.56 101 SER A C 1
ATOM 794 O O . SER A 1 101 ? 14.362 -12.619 3.288 1.00 75.56 101 SER A O 1
ATOM 796 N N . ASN A 1 102 ? 15.413 -11.840 1.455 1.00 63.06 102 ASN A N 1
ATOM 797 C CA . ASN A 1 102 ? 16.072 -13.096 1.117 1.00 63.06 102 ASN A CA 1
ATOM 798 C C . ASN A 1 102 ? 17.347 -13.243 1.960 1.00 63.06 102 ASN A C 1
ATOM 800 O O . ASN A 1 102 ? 18.201 -12.362 1.944 1.00 63.06 102 ASN A O 1
ATOM 804 N N . SER A 1 103 ? 17.511 -14.380 2.644 1.00 52.91 103 SER A N 1
ATOM 805 C CA . SER A 1 103 ? 18.786 -14.782 3.266 1.00 52.91 103 SER A CA 1
ATOM 806 C C . SER A 1 103 ? 19.753 -15.437 2.262 1.00 52.91 103 SER A C 1
ATOM 808 O O . SER A 1 103 ? 20.692 -16.117 2.668 1.00 52.91 103 SER A O 1
ATOM 810 N N . GLY A 1 104 ? 19.489 -15.306 0.959 1.00 49.25 104 GLY A N 1
ATOM 811 C CA . GLY A 1 104 ? 20.240 -15.945 -0.118 1.00 49.25 104 GLY A CA 1
ATOM 812 C C . GLY A 1 104 ? 20.903 -14.903 -1.007 1.00 49.25 104 GLY A C 1
ATOM 813 O O . GLY A 1 104 ? 20.220 -14.033 -1.545 1.00 49.25 104 GLY A O 1
ATOM 814 N N . ASN A 1 105 ? 22.226 -15.005 -1.131 1.00 52.16 105 ASN A N 1
ATOM 815 C CA . ASN A 1 105 ? 23.100 -14.199 -1.983 1.00 52.16 105 ASN A CA 1
ATOM 816 C C . ASN A 1 105 ? 22.693 -14.269 -3.465 1.00 52.16 105 ASN A C 1
ATOM 818 O O . ASN A 1 105 ? 23.326 -14.979 -4.238 1.00 52.16 105 ASN A O 1
ATOM 822 N N . ASN A 1 106 ? 21.675 -13.517 -3.876 1.00 51.66 106 ASN A N 1
ATOM 823 C CA . ASN A 1 106 ? 21.315 -13.372 -5.281 1.00 51.66 106 ASN A CA 1
ATOM 824 C C . ASN A 1 106 ? 21.409 -1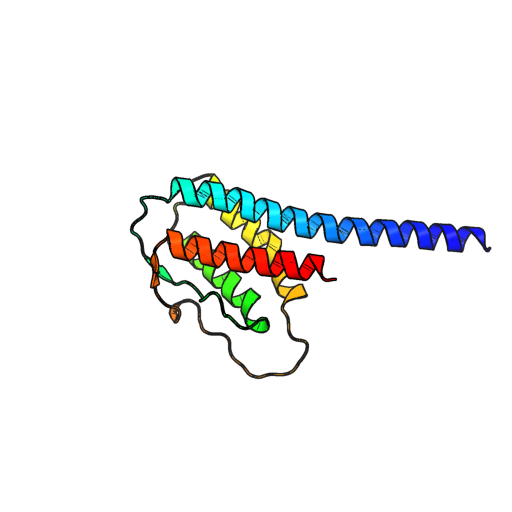1.892 -5.651 1.00 51.66 106 ASN A C 1
ATOM 826 O O . ASN A 1 106 ? 20.697 -11.046 -5.117 1.00 51.66 106 ASN A O 1
ATOM 830 N N . THR A 1 107 ? 22.324 -11.599 -6.567 1.00 54.09 107 THR A N 1
ATOM 831 C CA . THR A 1 107 ? 22.684 -10.287 -7.125 1.00 54.09 107 THR A CA 1
ATOM 832 C C . THR A 1 107 ? 21.605 -9.678 -8.030 1.00 54.09 107 THR A C 1
ATOM 834 O O . THR A 1 107 ? 21.912 -8.858 -8.893 1.00 54.09 107 THR A O 1
ATOM 837 N N . THR A 1 108 ? 20.338 -10.061 -7.872 1.00 65.56 108 THR A N 1
ATOM 838 C CA . THR A 1 108 ? 19.230 -9.457 -8.615 1.00 65.56 108 THR A CA 1
ATOM 839 C C . THR A 1 108 ? 18.902 -8.093 -8.024 1.00 65.56 108 THR A C 1
ATOM 841 O O . THR A 1 108 ? 18.423 -7.963 -6.899 1.00 65.56 108 THR A O 1
ATOM 844 N N . THR A 1 109 ? 19.203 -7.050 -8.789 1.00 82.06 109 THR A N 1
ATOM 845 C CA . THR A 1 109 ? 18.897 -5.669 -8.430 1.00 82.06 109 THR A CA 1
ATOM 846 C C . THR A 1 109 ? 17.422 -5.391 -8.701 1.00 82.06 109 THR A C 1
ATOM 848 O O . THR A 1 109 ? 16.965 -5.493 -9.837 1.00 82.06 109 THR A O 1
ATOM 851 N N . CYS A 1 110 ? 16.672 -4.993 -7.675 1.00 89.25 110 CYS A N 1
ATOM 852 C CA . CYS A 1 110 ? 15.310 -4.500 -7.862 1.00 89.25 110 CYS A CA 1
ATOM 853 C C . CYS A 1 110 ? 15.299 -3.225 -8.715 1.00 89.25 110 CYS A C 1
ATOM 855 O O . CYS A 1 110 ? 16.169 -2.363 -8.568 1.00 89.25 110 CYS A O 1
ATOM 857 N N . HIS A 1 111 ? 14.284 -3.079 -9.568 1.00 89.69 111 HIS A N 1
ATOM 858 C CA . HIS A 1 111 ? 14.094 -1.870 -10.367 1.00 89.69 111 HIS A CA 1
ATOM 859 C C . HIS A 1 111 ? 13.952 -0.612 -9.498 1.00 89.69 111 HIS A C 1
ATOM 861 O O . HIS A 1 111 ? 13.386 -0.640 -8.402 1.00 89.69 111 HIS A O 1
ATOM 867 N N . ALA A 1 112 ? 14.459 0.508 -10.014 1.00 89.75 112 ALA A N 1
ATOM 868 C CA . ALA A 1 112 ? 14.329 1.802 -9.365 1.00 89.75 112 ALA A CA 1
ATOM 869 C C . ALA A 1 112 ? 12.890 2.329 -9.480 1.00 89.75 112 ALA A C 1
ATOM 871 O O . ALA A 1 112 ? 12.178 2.065 -10.446 1.00 89.75 112 ALA A O 1
ATOM 872 N N . CYS A 1 113 ? 12.459 3.141 -8.513 1.00 91.12 113 CYS A N 1
ATOM 873 C CA . CYS A 1 113 ? 11.078 3.627 -8.481 1.00 91.12 113 CYS A CA 1
ATOM 874 C C . CYS A 1 113 ? 10.686 4.433 -9.732 1.00 91.12 113 CYS A C 1
ATOM 876 O O . CYS A 1 113 ? 9.554 4.351 -10.190 1.00 91.12 113 CYS A O 1
ATOM 878 N N . ASN A 1 114 ? 11.614 5.196 -10.308 1.00 90.56 114 ASN A N 1
ATOM 879 C CA . ASN A 1 114 ? 11.387 5.996 -11.513 1.00 90.56 114 ASN A CA 1
ATOM 880 C C . ASN A 1 114 ? 11.443 5.191 -12.823 1.00 90.56 114 ASN A C 1
ATOM 882 O O . ASN A 1 114 ? 11.134 5.754 -13.866 1.00 90.56 114 ASN A O 1
ATOM 886 N N . SER A 1 115 ? 11.840 3.913 -12.795 1.00 92.62 115 SER A N 1
ATOM 887 C CA . SER A 1 115 ? 11.842 3.052 -13.986 1.00 92.62 115 SER A CA 1
ATOM 888 C C . SER A 1 115 ? 10.555 2.237 -14.143 1.00 92.62 115 SER A C 1
ATOM 890 O O . SER A 1 115 ? 10.419 1.486 -15.104 1.00 92.62 115 SER A O 1
ATOM 892 N N . HIS A 1 116 ? 9.628 2.331 -13.190 1.00 94.31 116 HIS A N 1
ATOM 893 C CA . HIS A 1 116 ? 8.328 1.674 -13.277 1.00 94.31 116 HIS A CA 1
ATOM 894 C C . HIS A 1 116 ? 7.361 2.445 -14.192 1.00 94.31 116 HIS A C 1
ATOM 896 O O . HIS A 1 116 ? 7.522 3.650 -14.388 1.00 94.31 116 HIS A O 1
ATOM 902 N N . PRO A 1 117 ? 6.340 1.773 -14.756 1.00 95.19 117 PRO A N 1
ATOM 903 C CA . PRO A 1 117 ? 5.352 2.437 -15.593 1.00 95.19 117 PRO A CA 1
ATOM 904 C C . PRO A 1 117 ? 4.523 3.451 -14.799 1.00 95.19 117 PRO A C 1
ATOM 906 O O . PRO A 1 117 ? 4.165 3.229 -13.638 1.00 95.19 117 PRO A O 1
ATOM 909 N N . GLU A 1 118 ? 4.146 4.533 -15.473 1.00 96.62 118 GLU A N 1
ATOM 910 C CA . GLU A 1 118 ? 3.171 5.485 -14.961 1.00 96.62 118 GLU A CA 1
ATOM 911 C C . GLU A 1 118 ? 1.743 4.967 -15.160 1.00 96.62 118 GLU A C 1
ATOM 913 O O . GLU A 1 118 ? 1.315 4.665 -16.277 1.00 96.62 118 GLU A O 1
ATOM 918 N N . VAL A 1 119 ? 0.978 4.904 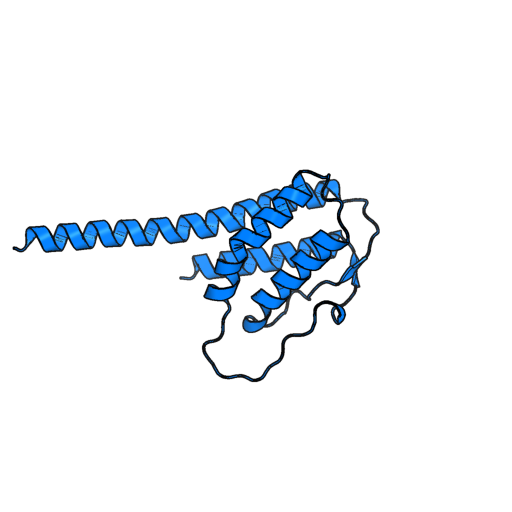-14.074 1.00 97.44 119 VAL A N 1
ATOM 919 C CA . VAL A 1 119 ? -0.408 4.418 -14.063 1.00 97.44 119 VAL A CA 1
ATOM 920 C C . VAL A 1 119 ? -1.346 5.448 -13.440 1.00 97.44 119 VAL A C 1
ATOM 922 O O . VAL A 1 119 ? -0.902 6.396 -12.795 1.00 97.44 119 VAL A O 1
ATOM 925 N N . SER A 1 120 ? -2.657 5.282 -13.634 1.00 97.38 120 SER A N 1
ATOM 926 C CA . SER A 1 120 ? -3.658 6.141 -12.990 1.00 97.38 120 SER A CA 1
ATOM 927 C C . SER A 1 120 ? -3.583 6.036 -11.463 1.00 97.38 120 SER A C 1
ATOM 929 O O . SER A 1 120 ? -3.159 5.014 -10.924 1.00 97.38 120 SER A O 1
ATOM 931 N N . VAL A 1 121 ? -4.059 7.056 -10.742 1.00 96.56 121 VAL A N 1
ATOM 932 C CA . VAL A 1 121 ? -4.121 7.006 -9.268 1.00 96.56 121 VAL A CA 1
ATOM 933 C C . VAL A 1 121 ? -4.909 5.795 -8.761 1.00 96.56 121 VAL A C 1
ATOM 935 O O . VAL A 1 121 ? -4.514 5.171 -7.778 1.00 96.56 121 VAL A O 1
ATOM 938 N N . GLN A 1 122 ? -5.998 5.423 -9.437 1.00 97.19 122 GLN A N 1
ATOM 939 C CA . GLN A 1 122 ? -6.791 4.253 -9.057 1.00 97.19 122 GLN A CA 1
ATOM 940 C C . GLN A 1 122 ? -5.991 2.955 -9.190 1.00 97.19 122 GLN A C 1
ATOM 942 O O . GLN A 1 122 ? -5.997 2.135 -8.273 1.00 97.19 122 GLN A O 1
ATOM 947 N N . GLU A 1 123 ? -5.256 2.795 -10.290 1.00 97.94 123 GLU A N 1
ATOM 948 C CA . GLU A 1 123 ? -4.404 1.627 -10.503 1.00 97.94 123 GLU A CA 1
ATOM 949 C C . GLU A 1 123 ? -3.220 1.602 -9.528 1.00 97.94 123 GLU A C 1
ATOM 951 O O . GLU A 1 123 ? -2.932 0.569 -8.930 1.00 97.94 123 GLU A O 1
ATOM 956 N N . PHE A 1 124 ? -2.595 2.753 -9.273 1.00 97.94 124 PHE A N 1
ATOM 957 C CA . PHE A 1 124 ? -1.545 2.897 -8.264 1.00 97.94 124 PHE A CA 1
ATOM 958 C C . PHE A 1 124 ? -2.020 2.425 -6.879 1.00 97.94 124 PHE A C 1
ATOM 960 O O . PHE A 1 124 ? -1.336 1.644 -6.216 1.00 97.94 124 PHE A O 1
ATOM 967 N N . LEU A 1 125 ? -3.212 2.849 -6.444 1.00 97.75 125 LEU A N 1
ATOM 968 C CA . LEU A 1 125 ? -3.779 2.443 -5.154 1.00 97.75 125 LEU A CA 1
ATOM 969 C C . LEU A 1 125 ? -4.176 0.957 -5.128 1.00 97.75 125 LEU A C 1
ATOM 971 O O . LEU A 1 125 ? -4.036 0.318 -4.085 1.00 97.75 125 LEU A O 1
ATOM 975 N N . ASN A 1 126 ? -4.624 0.387 -6.252 1.00 98.25 126 ASN A N 1
ATOM 976 C CA . ASN A 1 126 ? -4.909 -1.050 -6.367 1.00 98.25 126 ASN A CA 1
ATOM 977 C C . ASN A 1 126 ? -3.641 -1.901 -6.244 1.00 98.25 126 ASN A C 1
ATOM 979 O O . ASN A 1 126 ? -3.645 -2.928 -5.564 1.00 98.25 126 ASN A O 1
ATOM 983 N N . ARG A 1 127 ? -2.546 -1.468 -6.871 1.00 98.38 127 ARG A N 1
ATOM 984 C CA . ARG A 1 127 ? -1.251 -2.152 -6.783 1.00 98.38 127 ARG A CA 1
ATOM 985 C C . ARG A 1 127 ? -0.670 -2.073 -5.379 1.00 98.38 127 ARG A C 1
ATOM 987 O O . ARG A 1 127 ? -0.214 -3.079 -4.843 1.00 98.38 127 ARG A O 1
ATOM 994 N N . LEU A 1 128 ? -0.783 -0.909 -4.733 1.00 98.50 128 LEU A N 1
ATOM 995 C CA . LEU A 1 128 ? -0.431 -0.769 -3.321 1.00 98.50 128 LEU A CA 1
ATOM 996 C C . LEU A 1 128 ? -1.263 -1.721 -2.455 1.00 98.50 128 LEU A C 1
ATOM 998 O O . LEU A 1 128 ? -0.697 -2.454 -1.652 1.00 98.50 128 LEU A O 1
ATOM 1002 N N . ARG A 1 129 ? -2.587 -1.770 -2.643 1.00 98.50 129 ARG A N 1
ATOM 1003 C CA . ARG A 1 129 ? -3.459 -2.714 -1.928 1.00 98.50 129 ARG A CA 1
ATOM 1004 C C . ARG A 1 129 ? -2.988 -4.159 -2.098 1.00 98.50 129 ARG A C 1
ATOM 1006 O O . ARG A 1 129 ? -2.819 -4.848 -1.098 1.00 98.50 129 ARG A O 1
ATOM 1013 N N . SER A 1 130 ? -2.721 -4.577 -3.334 1.00 98.19 130 SER A N 1
ATOM 1014 C CA . SER A 1 130 ? -2.258 -5.933 -3.656 1.00 98.19 130 SER A CA 1
ATOM 1015 C C . SER A 1 130 ? -0.943 -6.268 -2.940 1.00 98.19 130 SER A C 1
ATOM 1017 O O . SER A 1 130 ? -0.790 -7.356 -2.385 1.00 98.19 130 SER A O 1
ATOM 1019 N N . LEU A 1 131 ? -0.014 -5.308 -2.864 1.00 97.88 131 LEU A N 1
ATOM 1020 C CA . LEU A 1 131 ? 1.237 -5.455 -2.117 1.00 97.88 131 LEU A CA 1
ATOM 1021 C C . LEU A 1 131 ? 0.999 -5.651 -0.607 1.00 97.88 131 LEU A C 1
ATOM 1023 O O . LEU A 1 131 ? 1.634 -6.507 0.014 1.00 97.88 131 LEU A O 1
ATOM 1027 N N . ILE A 1 132 ? 0.082 -4.881 -0.011 1.00 97.94 132 ILE A N 1
ATOM 1028 C CA . ILE A 1 132 ? -0.275 -5.005 1.412 1.00 97.94 132 ILE A CA 1
ATOM 1029 C C . ILE A 1 132 ? -0.980 -6.338 1.693 1.00 97.94 132 ILE A C 1
ATOM 1031 O O . ILE A 1 132 ? -0.652 -7.007 2.674 1.00 97.94 132 ILE A O 1
ATOM 1035 N N . GLU A 1 133 ? -1.904 -6.760 0.829 1.00 96.38 133 GLU A N 1
ATOM 1036 C CA . GLU A 1 133 ? -2.591 -8.051 0.942 1.00 96.38 133 GLU A CA 1
ATOM 1037 C C . GLU A 1 133 ? -1.603 -9.219 0.849 1.00 96.38 133 GLU A C 1
ATOM 1039 O O . GLU A 1 133 ? -1.679 -10.142 1.656 1.00 96.38 133 GLU A O 1
ATOM 1044 N N . ARG A 1 134 ? -0.598 -9.141 -0.030 1.00 94.75 134 ARG A N 1
ATOM 1045 C CA . ARG A 1 134 ? 0.473 -10.145 -0.101 1.00 94.75 134 ARG A CA 1
ATOM 1046 C C . ARG A 1 134 ? 1.254 -10.262 1.210 1.00 94.75 134 ARG A C 1
ATOM 1048 O O . ARG A 1 134 ? 1.505 -11.372 1.678 1.00 94.75 134 ARG A O 1
ATOM 1055 N N . ALA A 1 135 ? 1.626 -9.135 1.823 1.00 93.69 135 ALA A N 1
ATOM 1056 C CA . ALA A 1 135 ? 2.283 -9.129 3.134 1.00 93.69 135 ALA A CA 1
ATOM 1057 C C . ALA A 1 135 ? 1.390 -9.739 4.220 1.00 93.69 135 ALA A C 1
ATOM 1059 O O . ALA A 1 135 ? 1.858 -10.543 5.026 1.00 93.69 135 ALA A O 1
ATOM 1060 N N . ARG A 1 136 ? 0.096 -9.412 4.197 1.00 94.31 136 ARG A N 1
ATOM 1061 C CA . ARG A 1 136 ? -0.901 -9.941 5.130 1.00 94.31 136 ARG A CA 1
ATOM 1062 C C . ARG A 1 136 ? -1.041 -11.457 4.999 1.00 94.31 136 ARG A C 1
ATOM 1064 O O . ARG A 1 136 ? -0.953 -12.154 6.006 1.00 94.31 136 ARG A O 1
ATOM 1071 N N . SER A 1 137 ? -1.173 -11.976 3.778 1.00 92.12 137 SER A N 1
ATOM 1072 C CA . SER A 1 137 ? -1.230 -13.419 3.515 1.00 92.12 137 SER A CA 1
ATOM 1073 C C . SER A 1 137 ? 0.033 -14.137 3.994 1.00 92.12 137 SER A C 1
ATOM 1075 O O . SER A 1 137 ? -0.055 -15.196 4.614 1.00 92.12 137 SER A O 1
ATOM 1077 N N . LYS A 1 138 ? 1.213 -13.537 3.800 1.00 89.38 138 LYS A N 1
ATOM 1078 C CA . LYS A 1 138 ? 2.481 -14.116 4.268 1.00 89.38 138 LYS A CA 1
ATOM 1079 C C . LYS A 1 138 ? 2.566 -14.215 5.797 1.00 89.38 138 LYS A C 1
ATOM 1081 O O . LYS A 1 138 ? 3.186 -15.145 6.300 1.00 89.38 138 LYS A O 1
ATOM 1086 N N . LEU A 1 139 ? 1.923 -13.306 6.536 1.00 86.69 139 LEU A N 1
ATOM 1087 C CA . LEU A 1 139 ? 1.806 -13.404 7.997 1.00 86.69 139 LEU A CA 1
ATOM 1088 C C . LEU A 1 139 ? 0.811 -14.477 8.451 1.00 86.69 139 LEU A C 1
ATOM 1090 O O . LEU A 1 139 ? 0.993 -15.032 9.525 1.00 86.69 139 LEU A O 1
ATOM 1094 N N . THR A 1 140 ? -0.236 -14.765 7.671 1.00 79.88 140 THR A N 1
ATOM 1095 C CA . THR A 1 140 ? -1.209 -15.827 8.003 1.00 79.88 140 THR A CA 1
ATOM 1096 C C . THR A 1 140 ? -0.696 -17.242 7.733 1.00 79.88 140 THR A C 1
ATOM 1098 O O . THR A 1 140 ? -1.252 -18.195 8.262 1.00 79.88 140 THR A O 1
ATOM 1101 N N . MET A 1 141 ? 0.336 -17.386 6.896 1.00 68.81 141 MET A N 1
ATOM 1102 C CA . MET A 1 141 ? 0.930 -18.679 6.526 1.00 68.81 141 MET A CA 1
ATOM 1103 C C . MET A 1 141 ? 2.106 -19.101 7.427 1.00 68.81 141 MET A C 1
ATOM 1105 O O . MET A 1 141 ? 2.700 -20.149 7.179 1.00 68.81 141 MET A O 1
ATOM 1109 N N . LYS A 1 142 ? 2.475 -18.283 8.420 1.00 56.28 142 LYS A N 1
ATOM 1110 C CA . LYS A 1 142 ? 3.506 -18.589 9.423 1.00 56.28 142 LYS A CA 1
ATOM 1111 C C . LYS A 1 142 ? 2.888 -19.211 10.663 1.00 56.28 142 LYS A C 1
ATOM 1113 O O . LYS A 1 142 ? 3.546 -20.112 11.223 1.00 56.28 142 LYS A O 1
#

Radius of gyration: 18.21 Å; chains: 1; bounding box: 36×47×56 Å

pLDDT: mean 85.13, std 16.46, range [49.25, 98.5]

Foldseek 3Di:
DVVVVVVVVVVVVVVVVVVLVVLLVLLVQLLVLLVVVLVVCVVPFDWAQADDLPDALLCLLVRLVLLLVRLVPPPDCVPPSSVVNSVSSVVCSVLSCVLRHDPDPDPDDHDHSVPGDIDGPNVRSVSVNSSSVVSSVSSVVD

Organism: Paralichthys olivaceus (NCBI:txid8255)

InterPro domains:
  IPR003443 Interleukin-15/Interleukin-21 family [PTHR14356] (11-135)
  IPR009079 Four-helical cytokine-like, core [G3DSA:1.20.1250.70] (20-141)
  IPR009079 Four-helical cytokine-like, core [SSF47266] (7-139)

Secondary structure (DSSP, 8-state):
--HHHHHHHHHHHHHHHHHHHHHHHHHHHHHHHHHHHHHHTTT---EEE---TT--GGGHHHHHHHHHHHHHHHS-TTSHHHHHHHHHHHHTHHHHHHHH---S----PPPPGGGSPEEEHHHHHHHHHHHHHHHHHHHHT-

Sequence (142 aa):
MKLVVLFLVAVCCCALGIGANIEQNQLDEVLKILDAVKREQLNNTKKLSSPPNDIEEHCCPSALKCFQVNLKGHFNATNKNIFRLEKSLRKIDTIFSRNFSNSGNNTTTCHACNSHPEVSVQEFLNRLRSLIERARSKLTMK